Protein AF-A0A448MKA2-F1 (afdb_monomer)

Sequence (68 aa):
MVGIAASGRTPYVLSALNYAKQLGAITISIASNPHSAMAQIADIAIDTVVGAEILTGSSRLKSGTAQN

Foldseek 3Di:
DEQEDQQLEDPVSLVVLQVCVVVVHQYEYEYCDPPGPSCVSHPHYDHVVPPPPPDDDDDDDDPPPPPD

Structure (mmCIF, N/CA/C/O backbone):
data_AF-A0A448MKA2-F1
#
_entry.id   AF-A0A448MKA2-F1
#
loop_
_atom_site.group_PDB
_atom_site.id
_atom_site.type_symbol
_atom_site.label_atom_id
_atom_site.label_alt_id
_atom_site.label_comp_id
_atom_site.label_asym_id
_atom_site.label_entity_id
_atom_site.label_seq_id
_atom_site.pdbx_PDB_ins_code
_atom_site.Cartn_x
_atom_site.Cartn_y
_atom_site.Cartn_z
_atom_site.occupancy
_atom_site.B_iso_or_equiv
_atom_site.auth_seq_id
_atom_site.auth_comp_id
_atom_site.auth_asym_id
_atom_site.auth_atom_id
_atom_site.pdbx_PDB_model_num
ATOM 1 N N . MET A 1 1 ? -7.327 5.434 3.648 1.00 82.06 1 MET A N 1
ATOM 2 C CA . MET A 1 1 ? -5.919 5.841 3.868 1.00 82.06 1 MET A CA 1
ATOM 3 C C . MET A 1 1 ? -5.069 5.350 2.704 1.00 82.06 1 MET A C 1
ATOM 5 O O . MET A 1 1 ? -5.318 4.243 2.242 1.00 82.06 1 MET A O 1
ATOM 9 N N . VAL A 1 2 ? -4.088 6.132 2.242 1.00 85.75 2 VAL A N 1
ATOM 10 C CA . VAL A 1 2 ? -3.161 5.719 1.172 1.00 85.75 2 VAL A CA 1
ATOM 11 C C . VAL A 1 2 ? -1.746 5.608 1.740 1.00 85.75 2 VAL A C 1
ATOM 13 O O . VAL A 1 2 ? -1.188 6.601 2.201 1.00 85.75 2 VAL A O 1
ATOM 16 N N . GLY A 1 3 ? -1.183 4.401 1.746 1.00 83.38 3 GLY A N 1
ATOM 17 C CA . GLY A 1 3 ? 0.188 4.131 2.172 1.00 83.38 3 GLY A CA 1
ATOM 18 C C . GLY A 1 3 ? 1.131 4.102 0.975 1.00 83.38 3 GLY A C 1
ATOM 19 O O . GLY A 1 3 ? 0.958 3.275 0.084 1.00 83.38 3 GLY A O 1
ATOM 20 N N . ILE A 1 4 ? 2.137 4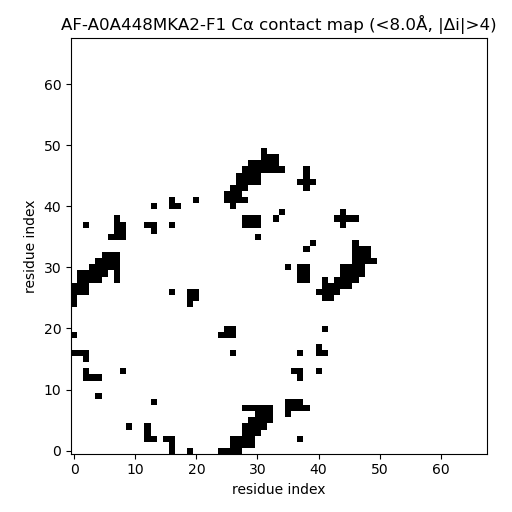.977 0.957 1.00 82.25 4 ILE A N 1
ATOM 21 C CA . ILE A 1 4 ? 3.111 5.066 -0.137 1.00 82.25 4 ILE A CA 1
ATOM 22 C C . ILE A 1 4 ? 4.468 4.602 0.379 1.00 82.25 4 ILE A C 1
ATOM 24 O O . ILE A 1 4 ? 5.033 5.207 1.290 1.00 82.25 4 ILE A O 1
ATOM 28 N N . ALA A 1 5 ? 5.003 3.535 -0.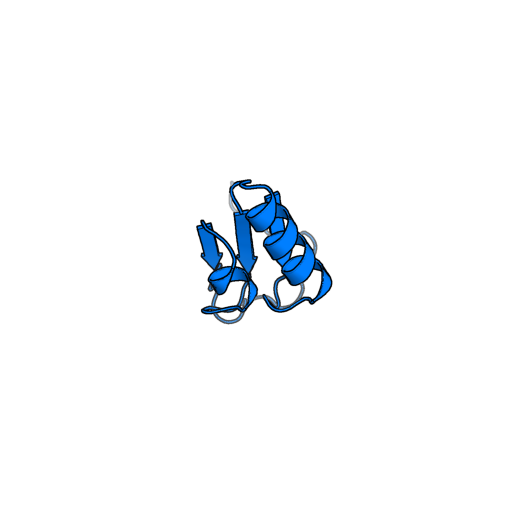207 1.00 83.00 5 ALA A N 1
ATOM 29 C C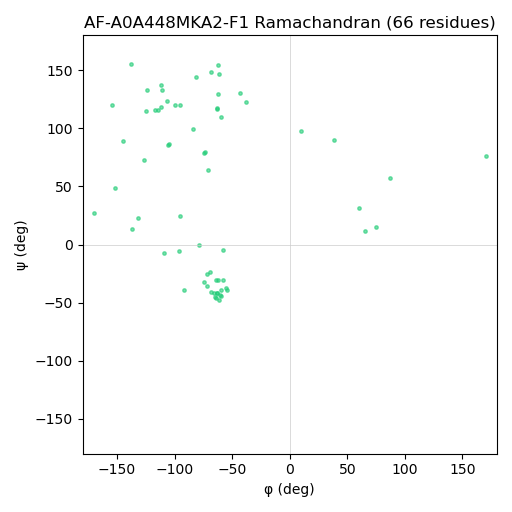A . ALA A 1 5 ? 6.392 3.157 -0.004 1.00 83.00 5 ALA A CA 1
ATOM 30 C C . ALA A 1 5 ? 6.897 2.351 -1.196 1.00 83.00 5 ALA A C 1
ATOM 32 O O . ALA A 1 5 ? 6.422 1.246 -1.442 1.00 83.00 5 ALA A O 1
ATOM 33 N N . ALA A 1 6 ? 7.940 2.846 -1.864 1.00 76.25 6 ALA A N 1
ATOM 34 C CA . ALA A 1 6 ? 8.562 2.146 -2.988 1.00 76.25 6 ALA A CA 1
ATOM 35 C C . ALA A 1 6 ? 8.996 0.713 -2.617 1.00 76.25 6 ALA A C 1
ATOM 37 O O . ALA A 1 6 ? 8.776 -0.223 -3.379 1.00 76.25 6 ALA A O 1
ATOM 38 N N . SER A 1 7 ? 9.529 0.521 -1.400 1.00 79.06 7 SER A N 1
ATOM 39 C CA . SER A 1 7 ? 9.946 -0.795 -0.895 1.00 79.06 7 SER A CA 1
ATOM 40 C C . SER A 1 7 ? 8.779 -1.747 -0.613 1.00 79.06 7 SER A C 1
ATOM 42 O O . SER A 1 7 ? 8.990 -2.960 -0.560 1.00 79.06 7 SER A O 1
ATOM 44 N N . GLY 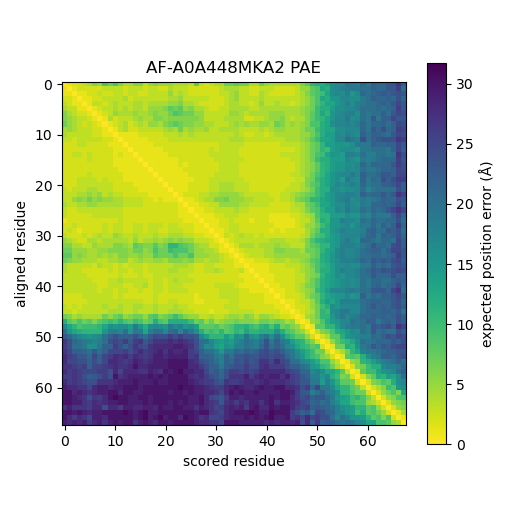A 1 8 ? 7.579 -1.206 -0.375 1.00 79.81 8 GLY A N 1
ATOM 45 C CA . GLY A 1 8 ? 6.382 -1.960 -0.019 1.00 79.81 8 GLY A CA 1
ATOM 46 C C . GLY A 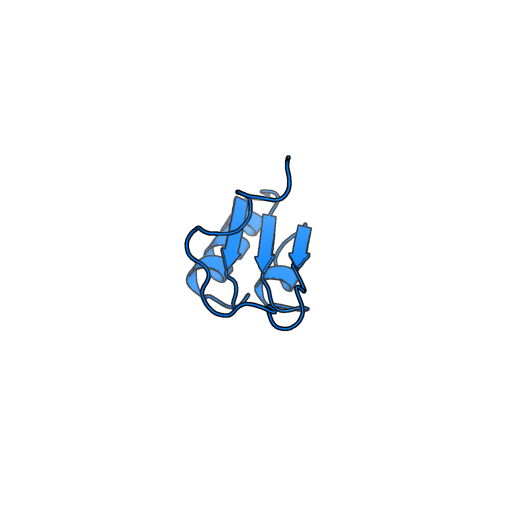1 8 ? 6.436 -2.678 1.343 1.00 79.81 8 GLY A C 1
ATOM 47 O O . GLY A 1 8 ? 5.591 -3.522 1.639 1.00 79.81 8 GLY A O 1
ATOM 48 N N . ARG A 1 9 ? 7.436 -2.372 2.183 1.00 85.00 9 ARG A N 1
ATOM 49 C CA . ARG A 1 9 ? 7.664 -3.037 3.484 1.00 85.00 9 ARG A CA 1
ATOM 50 C C . ARG A 1 9 ? 8.024 -2.091 4.627 1.00 85.00 9 ARG A C 1
ATOM 52 O O . ARG A 1 9 ? 8.514 -2.538 5.659 1.00 85.00 9 ARG A O 1
ATOM 59 N N . THR A 1 10 ? 7.844 -0.785 4.446 1.00 88.12 10 THR A N 1
ATOM 60 C CA . THR A 1 10 ? 8.195 0.206 5.471 1.00 88.12 10 THR A CA 1
ATOM 61 C C . THR A 1 10 ? 7.333 -0.019 6.722 1.00 88.12 10 THR A C 1
ATOM 63 O O . THR A 1 10 ? 6.115 0.154 6.628 1.00 88.12 10 THR A O 1
ATOM 66 N N . PRO A 1 11 ? 7.919 -0.359 7.892 1.00 86.38 11 PRO A N 1
ATOM 67 C CA . PRO A 1 11 ? 7.153 -0.747 9.082 1.00 86.38 11 PRO A CA 1
ATOM 68 C C . PRO A 1 11 ? 6.120 0.293 9.518 1.00 86.38 11 PRO A C 1
ATOM 70 O O . PRO A 1 11 ? 5.005 -0.057 9.883 1.00 86.38 11 PRO A O 1
ATOM 73 N N . TYR A 1 12 ? 6.455 1.580 9.397 1.00 86.31 12 TYR A N 1
ATOM 74 C CA . TYR A 1 12 ? 5.534 2.673 9.707 1.00 86.31 12 TYR A CA 1
ATOM 75 C C . TYR A 1 12 ? 4.263 2.642 8.842 1.00 86.31 12 TYR A C 1
ATOM 77 O O . TYR A 1 12 ? 3.153 2.771 9.353 1.00 86.31 12 TYR A O 1
ATOM 85 N N . VAL A 1 13 ? 4.418 2.415 7.534 1.00 88.38 13 VAL A N 1
ATOM 86 C CA . VAL A 1 13 ? 3.294 2.377 6.588 1.00 88.38 13 VAL A CA 1
ATOM 87 C C . VAL A 1 13 ? 2.462 1.110 6.782 1.00 88.38 13 VAL A C 1
ATOM 89 O O . VAL A 1 13 ? 1.239 1.172 6.711 1.00 88.38 13 VAL A O 1
ATOM 92 N N . LEU A 1 14 ? 3.102 -0.018 7.106 1.00 90.88 14 LEU A N 1
ATOM 93 C CA . LEU A 1 14 ? 2.410 -1.264 7.452 1.00 90.88 14 LEU A CA 1
ATOM 94 C C . LEU A 1 14 ? 1.533 -1.096 8.700 1.00 90.88 14 LEU A C 1
ATOM 96 O O . LEU A 1 14 ? 0.360 -1.465 8.681 1.00 90.88 14 LEU A O 1
ATOM 100 N N . SER A 1 15 ? 2.073 -0.497 9.766 1.00 91.00 15 SER A N 1
ATOM 101 C CA . SER A 1 15 ? 1.315 -0.230 10.994 1.00 91.00 15 SER A CA 1
ATOM 102 C C . SER A 1 15 ? 0.158 0.737 10.749 1.00 91.00 15 SER A C 1
ATOM 104 O O . SER A 1 15 ? -0.948 0.497 11.227 1.00 91.00 15 SER A O 1
ATOM 106 N N . ALA A 1 16 ? 0.376 1.789 9.956 1.00 90.88 16 ALA A N 1
ATOM 107 C CA . ALA A 1 16 ? -0.681 2.724 9.587 1.00 90.88 16 ALA A CA 1
ATOM 108 C C . ALA A 1 16 ? -1.793 2.044 8.766 1.00 90.88 16 ALA A C 1
ATOM 110 O O . ALA A 1 16 ? -2.973 2.295 9.008 1.00 90.88 16 ALA A O 1
ATOM 111 N N . LEU A 1 17 ? -1.439 1.166 7.816 1.00 91.25 17 LEU A N 1
ATOM 112 C CA . LEU A 1 17 ? -2.406 0.429 6.990 1.00 91.25 17 LEU A CA 1
ATOM 113 C C . LEU A 1 17 ? -3.236 -0.529 7.840 1.00 91.25 17 LEU A C 1
ATOM 115 O O . LEU A 1 17 ? -4.458 -0.523 7.732 1.00 91.25 17 LEU A O 1
ATOM 119 N N . ASN A 1 18 ? -2.597 -1.274 8.741 1.00 93.00 18 ASN A N 1
ATOM 120 C CA . ASN A 1 18 ? -3.308 -2.137 9.682 1.00 93.00 18 ASN A CA 1
ATOM 121 C C . ASN A 1 18 ? -4.252 -1.347 10.591 1.00 93.00 18 ASN A C 1
ATOM 123 O O . ASN A 1 18 ? -5.395 -1.754 10.780 1.00 93.00 18 ASN A O 1
ATOM 127 N N . TYR A 1 19 ? -3.807 -0.205 11.117 1.00 93.19 19 TYR A N 1
ATOM 128 C CA . TYR A 1 19 ? -4.645 0.634 11.968 1.00 93.19 19 TYR A CA 1
ATOM 129 C C . TYR A 1 19 ? -5.856 1.192 11.209 1.00 93.19 19 TYR A C 1
ATOM 131 O O . TYR A 1 19 ? -6.987 1.082 11.673 1.00 93.19 19 TYR A O 1
ATOM 139 N N . ALA A 1 20 ? -5.650 1.718 9.999 1.00 92.25 20 ALA A N 1
ATOM 140 C CA . ALA A 1 20 ? -6.742 2.191 9.152 1.00 92.25 20 ALA A CA 1
ATOM 141 C C . ALA A 1 20 ? -7.745 1.073 8.820 1.00 92.25 20 ALA A C 1
ATOM 143 O O . ALA A 1 20 ? -8.953 1.306 8.855 1.00 92.25 20 ALA A O 1
ATOM 144 N N . LYS A 1 21 ? -7.257 -0.147 8.570 1.00 91.62 21 LYS A N 1
ATOM 145 C CA . LYS A 1 21 ? -8.098 -1.321 8.315 1.00 91.62 21 LYS A CA 1
ATOM 146 C C . LYS A 1 21 ? -8.916 -1.728 9.542 1.00 91.62 21 LYS A C 1
ATOM 148 O O . LYS A 1 21 ? -10.101 -2.014 9.415 1.00 91.62 21 LYS A O 1
ATOM 153 N N . GLN A 1 22 ? -8.320 -1.693 10.736 1.00 93.88 22 GLN A N 1
ATOM 154 C CA . GLN A 1 22 ? -9.024 -1.950 12.001 1.00 93.88 22 GLN A CA 1
ATOM 155 C C . GLN A 1 22 ? -10.140 -0.936 12.274 1.00 93.88 22 GLN A C 1
ATOM 157 O O . GLN A 1 22 ? -11.153 -1.287 12.872 1.00 93.88 22 GLN A O 1
ATOM 162 N N . LEU A 1 23 ? -9.982 0.302 11.806 1.00 94.31 23 LEU A N 1
ATOM 163 C CA . LEU A 1 23 ? -11.016 1.335 11.881 1.00 94.31 23 LEU A CA 1
ATOM 164 C C . LEU A 1 23 ? -12.113 1.190 10.809 1.00 94.31 23 LEU A C 1
ATOM 166 O O . LEU A 1 23 ? -13.025 2.012 10.762 1.00 94.31 23 LEU A O 1
ATOM 170 N N . GLY A 1 24 ? -12.032 0.181 9.936 1.00 92.06 24 GLY A N 1
ATOM 171 C CA . GLY A 1 24 ? -12.978 -0.026 8.837 1.00 92.06 24 GLY A CA 1
ATOM 172 C C . GLY A 1 24 ? -12.801 0.948 7.670 1.00 92.06 24 GLY A C 1
ATOM 173 O O . GLY A 1 24 ? -13.694 1.077 6.834 1.00 92.06 24 GLY A O 1
ATOM 174 N N . ALA A 1 25 ? -11.670 1.657 7.596 1.00 92.25 25 ALA A N 1
ATOM 175 C CA . ALA A 1 25 ? -11.380 2.542 6.479 1.00 92.25 25 ALA A CA 1
ATOM 176 C C . ALA A 1 25 ? -10.832 1.751 5.286 1.00 92.25 25 ALA A C 1
ATOM 178 O O . ALA A 1 25 ? -10.012 0.852 5.452 1.00 92.25 25 ALA A O 1
ATOM 179 N N . ILE A 1 26 ? -11.201 2.173 4.073 1.00 92.00 26 ILE A N 1
ATOM 180 C CA . ILE A 1 26 ? -10.600 1.650 2.842 1.00 92.00 26 ILE A CA 1
ATOM 181 C C . ILE A 1 26 ? -9.106 1.988 2.832 1.00 92.00 26 ILE A C 1
ATOM 183 O O . ILE A 1 26 ? -8.699 3.146 3.024 1.00 92.00 26 ILE A O 1
ATOM 187 N N . THR A 1 27 ? -8.287 0.975 2.588 1.00 93.81 27 THR A N 1
ATOM 188 C CA . THR A 1 27 ? -6.830 1.066 2.537 1.00 93.81 27 THR A CA 1
ATOM 189 C C . THR A 1 27 ? -6.312 0.862 1.120 1.00 93.81 27 THR A C 1
ATOM 191 O O . THR A 1 27 ? -6.709 -0.063 0.419 1.00 93.81 27 THR A O 1
ATOM 194 N N . ILE A 1 28 ? -5.408 1.743 0.694 1.00 89.06 28 ILE A N 1
ATOM 195 C CA . ILE A 1 28 ? -4.753 1.672 -0.614 1.00 89.06 28 ILE A CA 1
ATOM 196 C C . ILE A 1 28 ? -3.244 1.658 -0.389 1.00 89.06 28 ILE A C 1
ATOM 198 O O . ILE A 1 28 ? -2.737 2.488 0.370 1.00 89.06 28 ILE A O 1
ATOM 202 N N . SER A 1 29 ? -2.515 0.756 -1.041 1.00 90.38 29 SER A N 1
ATOM 203 C CA . SER A 1 29 ? -1.049 0.749 -1.030 1.00 90.38 29 SER A CA 1
ATOM 204 C C . SER A 1 29 ? -0.484 1.099 -2.396 1.00 90.38 29 SER A C 1
ATOM 206 O O . SER A 1 29 ? -0.944 0.569 -3.402 1.00 90.38 29 SER A O 1
ATOM 208 N N . ILE A 1 30 ? 0.556 1.931 -2.416 1.00 86.62 30 ILE A N 1
ATOM 209 C CA . ILE A 1 30 ? 1.365 2.199 -3.605 1.00 86.62 30 ILE A CA 1
ATOM 210 C C . ILE A 1 30 ? 2.787 1.715 -3.326 1.00 86.62 30 ILE A C 1
ATOM 212 O O . ILE A 1 30 ? 3.458 2.241 -2.429 1.00 86.62 30 ILE A O 1
ATOM 216 N N . ALA A 1 31 ? 3.228 0.713 -4.083 1.00 86.12 31 ALA A N 1
ATOM 217 C CA . ALA A 1 31 ? 4.564 0.138 -3.987 1.00 86.12 31 ALA A CA 1
ATOM 218 C C . ALA A 1 31 ? 5.147 -0.138 -5.377 1.00 86.12 31 ALA A C 1
ATOM 220 O O . ALA A 1 31 ? 4.421 -0.321 -6.349 1.00 86.12 31 ALA A O 1
ATOM 221 N N . SER A 1 32 ? 6.475 -0.169 -5.471 1.00 79.00 32 SER A N 1
ATOM 222 C CA . SER A 1 32 ? 7.182 -0.474 -6.726 1.00 79.00 32 SER A CA 1
ATOM 223 C C . SER A 1 32 ? 7.586 -1.947 -6.824 1.00 79.00 32 SER A C 1
ATOM 225 O O . SER A 1 32 ? 8.085 -2.391 -7.854 1.00 79.00 32 SER A O 1
ATOM 227 N N . ASN A 1 33 ? 7.361 -2.708 -5.749 1.00 76.00 33 ASN A N 1
ATOM 228 C CA . ASN A 1 33 ? 7.649 -4.131 -5.673 1.00 76.00 33 ASN A CA 1
ATOM 229 C C . ASN A 1 33 ? 6.339 -4.925 -5.734 1.00 76.00 33 ASN A C 1
ATOM 231 O O . ASN A 1 33 ? 5.487 -4.713 -4.864 1.00 76.00 33 ASN A O 1
ATOM 235 N N . PRO A 1 34 ? 6.191 -5.859 -6.689 1.00 69.81 34 PRO A N 1
ATOM 236 C CA . PRO A 1 34 ? 5.035 -6.744 -6.718 1.00 69.81 34 PRO A CA 1
ATOM 237 C C . PRO A 1 34 ? 4.986 -7.607 -5.452 1.00 69.81 34 PRO A C 1
ATOM 239 O O . PRO A 1 34 ? 6.025 -7.988 -4.907 1.00 69.81 34 PRO A O 1
ATOM 242 N N . HIS A 1 35 ? 3.775 -7.930 -4.991 1.00 77.62 35 HIS A N 1
ATOM 243 C CA . HIS A 1 35 ? 3.531 -8.767 -3.802 1.00 77.62 35 HIS A CA 1
ATOM 244 C C . HIS A 1 35 ? 4.113 -8.200 -2.502 1.00 77.62 35 HIS A C 1
ATOM 246 O O . HIS A 1 35 ? 4.505 -8.939 -1.595 1.00 77.62 35 HIS A O 1
ATOM 252 N N . SER A 1 36 ? 4.171 -6.876 -2.397 1.00 82.50 36 SER A N 1
ATOM 253 C CA . SER A 1 36 ? 4.676 -6.229 -1.199 1.00 82.50 36 SER A CA 1
ATOM 254 C C . SER A 1 36 ? 3.837 -6.534 0.049 1.00 82.50 36 SER A C 1
ATOM 256 O O . SER A 1 36 ? 2.636 -6.792 -0.028 1.00 82.50 36 SER A O 1
ATOM 258 N N . ALA A 1 37 ? 4.453 -6.455 1.232 1.00 86.31 37 ALA A N 1
ATOM 259 C CA . ALA A 1 37 ? 3.733 -6.620 2.497 1.00 86.31 37 ALA A CA 1
ATOM 260 C C . ALA A 1 37 ? 2.591 -5.595 2.641 1.00 86.31 37 ALA A C 1
ATOM 262 O O . ALA A 1 37 ? 1.562 -5.889 3.240 1.00 86.31 37 ALA A O 1
ATOM 263 N N . MET A 1 38 ? 2.747 -4.407 2.050 1.00 87.25 38 MET A N 1
ATOM 264 C CA . MET A 1 38 ? 1.689 -3.401 1.983 1.00 87.25 38 MET A CA 1
ATOM 265 C C . MET A 1 38 ? 0.529 -3.820 1.073 1.00 87.25 38 MET A C 1
ATOM 267 O O . MET A 1 38 ? -0.619 -3.628 1.465 1.00 87.25 38 MET A O 1
ATOM 271 N N . ALA A 1 39 ? 0.814 -4.432 -0.079 1.00 86.44 39 ALA A N 1
ATOM 272 C CA . ALA A 1 39 ? -0.203 -4.940 -1.001 1.00 86.44 39 ALA A CA 1
ATOM 273 C C . ALA A 1 39 ? -1.051 -6.066 -0.390 1.00 86.44 39 ALA A C 1
ATOM 275 O O . ALA A 1 39 ? -2.230 -6.177 -0.699 1.00 86.44 39 ALA A O 1
ATOM 276 N N . GLN A 1 40 ? -0.478 -6.867 0.514 1.00 88.25 40 GLN A N 1
ATOM 277 C CA . GLN A 1 40 ? -1.218 -7.910 1.240 1.00 88.25 40 GLN A CA 1
ATOM 278 C C . GLN A 1 40 ? -2.184 -7.345 2.293 1.00 88.25 40 GLN A C 1
ATOM 280 O O . GLN A 1 40 ? -3.156 -7.999 2.668 1.00 88.25 40 GLN A O 1
ATOM 285 N N . ILE A 1 41 ? -1.907 -6.144 2.809 1.00 88.62 41 ILE A N 1
ATOM 286 C CA . ILE A 1 41 ? -2.728 -5.506 3.844 1.00 88.62 41 ILE A CA 1
ATOM 287 C C . ILE A 1 41 ? -3.800 -4.617 3.211 1.00 88.62 41 ILE A C 1
ATOM 289 O O . ILE A 1 41 ? -4.926 -4.586 3.713 1.00 88.62 41 ILE A O 1
ATOM 293 N N . ALA A 1 42 ? -3.462 -3.898 2.140 1.00 88.88 42 ALA A N 1
ATOM 294 C CA . ALA A 1 42 ? -4.358 -2.952 1.492 1.00 88.88 42 ALA A CA 1
ATOM 295 C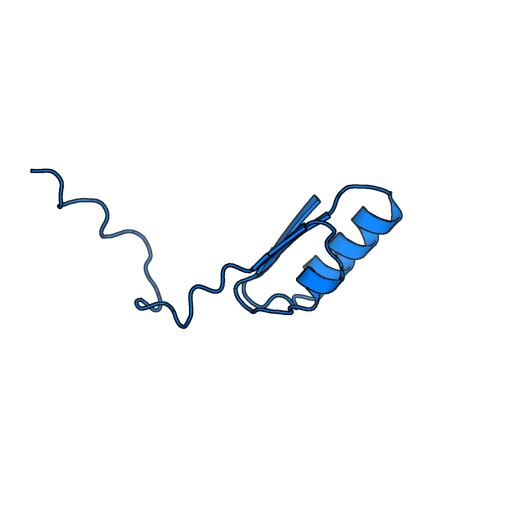 C . ALA A 1 42 ? -5.539 -3.636 0.787 1.00 88.88 42 ALA A C 1
ATOM 297 O O . ALA A 1 42 ? -5.414 -4.734 0.256 1.00 88.88 42 ALA A O 1
ATOM 298 N N . ASP A 1 43 ? -6.683 -2.955 0.749 1.00 88.75 43 ASP A N 1
ATOM 299 C CA . ASP A 1 43 ? -7.857 -3.394 -0.015 1.00 88.75 43 ASP A CA 1
ATOM 300 C C . ASP A 1 43 ? -7.658 -3.165 -1.519 1.00 88.75 43 ASP A C 1
ATOM 302 O O . ASP A 1 43 ? -8.148 -3.929 -2.348 1.00 88.75 43 ASP A O 1
ATOM 306 N N . ILE A 1 44 ? -6.913 -2.113 -1.872 1.00 85.38 44 ILE A N 1
ATOM 307 C CA . ILE A 1 44 ? -6.502 -1.814 -3.245 1.00 85.38 44 ILE A CA 1
ATOM 308 C C . ILE A 1 44 ? -4.980 -1.687 -3.278 1.00 85.38 44 ILE A C 1
ATOM 310 O O . ILE A 1 44 ? -4.405 -0.761 -2.703 1.00 85.38 44 ILE A O 1
ATOM 314 N N . ALA A 1 45 ? -4.320 -2.597 -3.986 1.00 87.00 45 ALA A N 1
ATOM 315 C CA . ALA A 1 45 ? -2.885 -2.533 -4.222 1.00 87.00 45 ALA A CA 1
ATOM 316 C C . ALA A 1 45 ? -2.598 -1.955 -5.612 1.00 87.00 45 ALA A C 1
ATOM 318 O O . ALA A 1 45 ? -3.008 -2.511 -6.629 1.00 87.00 45 ALA A O 1
ATOM 319 N N . ILE A 1 46 ? -1.880 -0.835 -5.649 1.00 82.44 46 ILE A N 1
ATOM 320 C CA . ILE A 1 46 ? -1.327 -0.242 -6.864 1.00 82.44 46 ILE A CA 1
ATOM 321 C C . ILE A 1 46 ? 0.168 -0.550 -6.854 1.00 82.44 46 ILE A C 1
ATOM 323 O O . ILE A 1 46 ? 0.988 0.233 -6.367 1.00 82.44 46 ILE A O 1
ATOM 327 N N . ASP A 1 47 ? 0.507 -1.723 -7.377 1.00 80.00 47 ASP A N 1
ATOM 328 C CA . ASP A 1 47 ? 1.894 -2.104 -7.595 1.00 80.00 47 ASP A CA 1
ATOM 329 C C . ASP A 1 47 ? 2.337 -1.506 -8.934 1.00 80.00 47 ASP A C 1
ATOM 331 O O . ASP A 1 47 ? 2.034 -2.024 -10.012 1.00 80.00 47 ASP A O 1
ATOM 335 N N . THR A 1 48 ? 3.044 -0.377 -8.883 1.00 67.56 48 THR A N 1
ATOM 336 C CA . THR A 1 48 ? 3.700 0.183 -10.064 1.00 67.56 48 THR A CA 1
ATOM 337 C C . THR A 1 48 ? 4.928 -0.671 -10.349 1.00 67.56 48 THR A C 1
ATOM 339 O O . THR A 1 48 ? 6.047 -0.295 -9.997 1.00 67.56 48 THR A O 1
ATOM 342 N N . VAL A 1 49 ? 4.721 -1.841 -10.962 1.00 60.12 49 VAL A N 1
ATOM 343 C CA . VAL A 1 49 ? 5.785 -2.689 -11.516 1.00 60.12 49 VAL A CA 1
ATOM 344 C C . VAL A 1 49 ? 6.339 -1.992 -12.761 1.00 60.12 49 VAL A C 1
ATOM 346 O O . VAL A 1 49 ? 6.211 -2.452 -13.892 1.00 60.12 49 VAL A O 1
ATOM 349 N N . VAL A 1 50 ? 6.935 -0.822 -12.556 1.00 52.78 50 VAL A N 1
ATOM 350 C CA . VAL A 1 50 ? 7.851 -0.210 -13.506 1.00 52.78 50 VAL A CA 1
ATOM 351 C C . VAL A 1 50 ? 9.130 -1.030 -13.383 1.00 52.78 50 VAL A C 1
ATOM 353 O O . VAL A 1 50 ? 10.013 -0.700 -12.600 1.00 52.78 50 VAL A O 1
ATOM 356 N N . GLY A 1 51 ? 9.174 -2.208 -14.022 1.00 45.75 51 GLY A N 1
ATOM 357 C CA . GLY A 1 51 ? 10.366 -3.063 -14.015 1.00 45.75 51 GLY A CA 1
ATOM 358 C C . GLY A 1 51 ? 11.611 -2.200 -14.223 1.00 45.75 51 GLY A C 1
ATOM 359 O O . GLY A 1 51 ? 11.555 -1.337 -15.091 1.00 45.75 51 GLY A O 1
ATOM 360 N N . ALA A 1 52 ? 12.623 -2.378 -13.355 1.00 41.06 52 ALA A N 1
ATOM 361 C CA . ALA A 1 52 ? 13.840 -1.565 -13.215 1.00 41.06 52 ALA A CA 1
ATOM 362 C C . ALA A 1 52 ? 13.801 -0.259 -14.022 1.00 41.06 52 ALA A C 1
ATOM 364 O O . ALA A 1 52 ? 14.067 -0.283 -15.223 1.00 41.06 52 ALA A O 1
ATOM 365 N N . GLU A 1 53 ? 13.450 0.855 -13.367 1.00 37.19 53 GLU A N 1
ATOM 366 C CA . GLU A 1 53 ? 13.431 2.176 -13.996 1.00 37.19 53 GLU A CA 1
ATOM 367 C C . GLU A 1 53 ? 14.608 2.324 -14.975 1.00 37.19 53 GLU A C 1
ATOM 369 O O . GLU A 1 53 ? 15.771 2.232 -14.587 1.00 37.19 53 GLU A O 1
ATOM 374 N N . ILE A 1 54 ? 14.305 2.611 -16.245 1.00 44.53 54 ILE A N 1
ATOM 375 C CA . ILE A 1 54 ? 15.291 2.993 -17.274 1.00 44.53 54 ILE A CA 1
ATOM 376 C C . ILE A 1 54 ? 16.084 4.254 -16.852 1.00 44.53 54 ILE A C 1
ATOM 378 O O . ILE A 1 54 ? 17.030 4.665 -17.522 1.00 44.53 54 ILE A O 1
ATOM 382 N N . LEU A 1 55 ? 15.740 4.874 -15.718 1.00 38.84 55 LEU A N 1
ATOM 383 C CA . LEU A 1 55 ? 16.401 6.059 -15.212 1.00 38.84 55 LEU A CA 1
ATOM 384 C C . LEU A 1 55 ? 16.471 6.073 -13.677 1.00 38.84 55 LEU A C 1
ATOM 386 O O . LEU A 1 55 ? 15.622 6.653 -13.005 1.00 38.84 55 LEU A O 1
ATOM 390 N N . THR A 1 56 ? 17.535 5.495 -13.121 1.00 42.16 56 THR A N 1
ATOM 391 C CA . THR A 1 56 ? 17.916 5.700 -11.719 1.00 42.16 56 THR A CA 1
ATOM 392 C C . THR A 1 56 ? 18.179 7.194 -11.474 1.00 42.16 56 THR A C 1
ATOM 394 O O . THR A 1 56 ? 19.171 7.738 -11.955 1.00 42.16 56 THR A O 1
ATOM 397 N N . GLY A 1 57 ? 17.302 7.869 -10.719 1.00 49.75 57 GLY A N 1
ATOM 398 C CA . GLY A 1 57 ? 17.559 9.209 -10.168 1.00 49.75 57 GLY A CA 1
ATOM 399 C C . GLY A 1 57 ? 17.206 10.411 -11.056 1.00 49.75 57 GLY A C 1
ATOM 400 O O . GLY A 1 57 ? 18.057 11.265 -11.294 1.00 49.75 57 GLY A O 1
ATOM 401 N N . SER A 1 58 ? 15.951 10.551 -11.500 1.00 38.22 58 SER A N 1
ATOM 402 C CA . SER A 1 58 ? 15.518 11.738 -12.258 1.00 38.22 58 SER A CA 1
ATOM 403 C C . SER A 1 58 ? 14.651 12.701 -11.444 1.00 38.22 58 SER A C 1
ATOM 405 O O . SER A 1 58 ? 13.424 12.710 -11.501 1.00 38.22 58 SER A O 1
ATOM 407 N N . SER A 1 59 ? 15.314 13.590 -10.712 1.00 44.69 59 SER A N 1
ATOM 408 C CA . SER A 1 59 ? 14.778 14.918 -10.429 1.00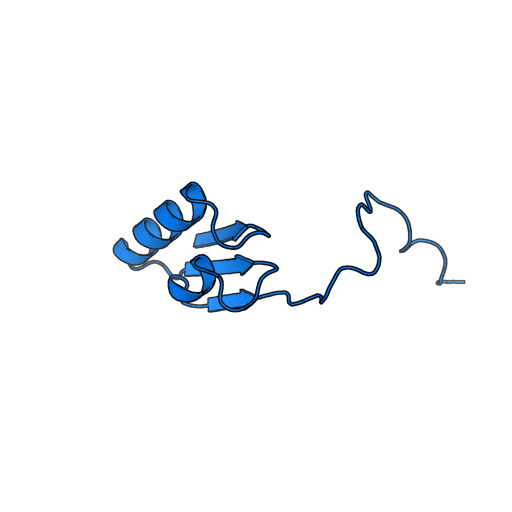 44.69 59 SER A CA 1
ATOM 409 C C . SER A 1 59 ? 14.627 15.689 -11.749 1.00 44.69 59 SER A C 1
ATOM 411 O O . SER A 1 59 ? 15.631 15.952 -12.398 1.00 44.69 59 SER A O 1
ATOM 413 N N . ARG A 1 60 ? 13.390 16.058 -12.124 1.00 49.97 60 ARG A N 1
ATOM 414 C CA . ARG A 1 60 ? 13.032 17.123 -13.092 1.00 49.97 60 ARG A CA 1
ATOM 415 C C . ARG A 1 60 ? 13.951 17.239 -14.330 1.00 49.97 60 ARG A C 1
ATOM 417 O O . ARG A 1 60 ? 14.851 18.053 -14.238 1.00 49.97 60 ARG A O 1
ATOM 424 N N . LEU A 1 61 ? 13.731 16.561 -15.473 1.00 50.84 61 LEU A N 1
ATOM 425 C CA . LEU A 1 61 ? 14.179 17.041 -16.821 1.00 50.84 61 LEU A CA 1
ATOM 426 C C . LEU A 1 61 ? 14.015 15.996 -17.952 1.00 50.84 61 LEU A C 1
ATOM 428 O O . LEU A 1 61 ? 15.013 15.454 -18.415 1.00 50.84 61 LEU A O 1
ATOM 432 N N . LYS A 1 62 ? 12.796 15.746 -18.470 1.00 45.59 62 LYS A N 1
ATOM 433 C CA . LYS A 1 62 ? 12.612 15.444 -19.921 1.00 45.59 62 LYS A CA 1
ATOM 434 C C . LYS A 1 62 ? 11.165 15.413 -20.461 1.00 45.59 62 LYS A C 1
ATOM 436 O O . LYS A 1 62 ? 10.923 14.807 -21.493 1.00 45.59 62 LYS A O 1
ATOM 441 N N . SER A 1 63 ? 10.214 16.135 -19.858 1.00 50.53 63 SER A N 1
ATOM 442 C CA . SER A 1 63 ? 8.915 16.433 -20.515 1.00 50.53 63 SER A CA 1
ATOM 443 C C . SER A 1 63 ? 8.894 17.799 -21.219 1.00 50.53 63 SER A C 1
ATOM 445 O O . SER A 1 63 ? 7.837 18.394 -21.364 1.00 50.53 63 SER A O 1
ATOM 447 N N . GLY A 1 64 ? 10.051 18.335 -21.625 1.00 56.34 64 GLY A N 1
ATOM 448 C CA . GLY A 1 64 ? 10.155 19.720 -22.102 1.00 56.34 64 GLY A CA 1
ATOM 449 C C . GLY A 1 64 ? 10.408 19.935 -23.597 1.00 56.34 64 GLY A C 1
ATOM 450 O O . GLY A 1 64 ? 10.422 21.085 -24.014 1.00 56.34 64 GLY A O 1
ATOM 451 N N . THR A 1 65 ? 10.673 18.913 -24.422 1.00 51.84 65 THR A N 1
ATOM 452 C CA . THR A 1 65 ? 11.124 19.176 -25.812 1.00 51.84 65 THR A CA 1
ATOM 453 C C . THR A 1 65 ? 10.740 18.078 -26.806 1.00 51.84 65 THR A C 1
ATOM 455 O O . THR A 1 65 ? 11.569 17.589 -27.563 1.00 51.84 65 THR A O 1
ATOM 458 N N . ALA A 1 66 ? 9.472 17.668 -26.793 1.00 49.12 66 ALA A N 1
ATOM 459 C CA . ALA A 1 66 ? 8.882 16.855 -27.866 1.00 49.12 66 ALA A CA 1
ATOM 460 C C . ALA A 1 66 ? 7.525 17.418 -28.335 1.00 49.12 66 ALA A C 1
ATOM 462 O O . ALA A 1 66 ? 6.689 16.699 -28.872 1.00 49.12 66 ALA A O 1
ATOM 463 N N . GLN A 1 67 ? 7.309 18.714 -28.100 1.00 44.34 67 GLN A N 1
ATOM 464 C CA . GLN A 1 67 ? 6.227 19.495 -28.692 1.00 44.34 67 GLN A CA 1
ATOM 465 C C . GLN A 1 67 ? 6.834 20.734 -29.349 1.00 44.34 67 GLN A C 1
ATOM 467 O O . GLN A 1 67 ? 6.760 21.836 -28.810 1.00 44.34 67 GLN A O 1
ATOM 472 N N . ASN A 1 68 ? 7.508 20.517 -30.475 1.00 38.12 68 ASN 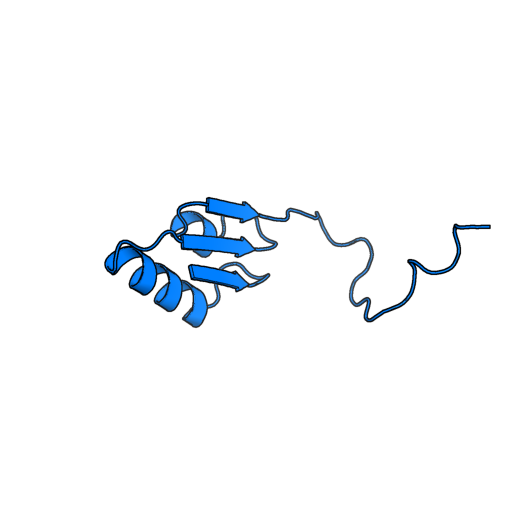A N 1
ATOM 473 C CA . ASN A 1 68 ? 7.456 21.413 -31.627 1.00 38.12 68 ASN A CA 1
ATOM 474 C C . ASN A 1 68 ? 7.888 20.652 -32.878 1.00 38.12 68 ASN A C 1
ATOM 476 O O . ASN A 1 68 ? 8.894 19.912 -32.771 1.00 38.12 68 ASN A O 1
#

Radius of gyration: 15.19 Å; Cα contacts (8 Å, |Δi|>4): 116; chains: 1; bounding box: 31×30×44 Å

pLDDT: mean 74.47, std 19.0, range [37.19, 94.31]

Mean predicted aligned error: 11.25 Å

Organism: NCBI:txid758

Secondary structure (DSSP, 8-state):
-EEE-TTS--HHHHHHHHHHHHTT---EEEESSTT-HHHHH-SEEEE----S-SSTT--S-SSSSS--

InterPro domains:
  IPR001347 SIS domain [PF01380] (1-67)
  IPR001347 SIS domain [PS51464] (1-68)
  IPR040190 N-acetylmuramic acid 6-phosphate etherase/glucoki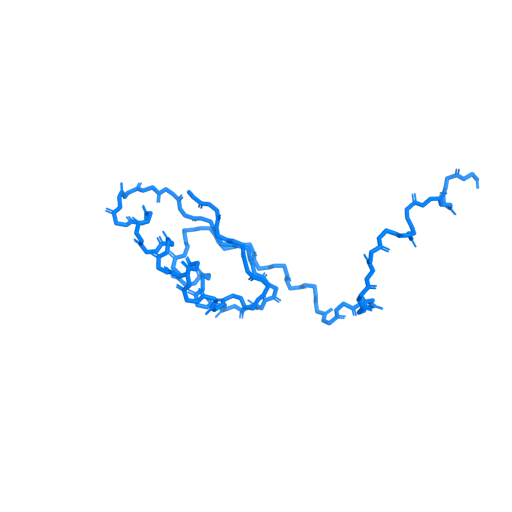nase regulatory protein [PTHR10088] (1-67)
  IPR046348 SIS domain superfamily [SSF53697] (2-67)

Solvent-accessible surface area (backbone atoms only — not comparable to full-atom values): 4162 Å² total; per-residue (Å²): 87,79,37,79,33,62,78,14,64,54,64,70,48,46,52,50,47,53,53,40,44,75,72,71,41,68,28,32,18,38,17,45,36,75,90,19,66,33,42,75,70,24,80,42,57,48,56,52,68,60,71,77,63,98,59,86,82,76,80,87,90,82,94,80,82,89,85,128

Nearest PDB structures (foldseek):
  3hba-assembly1_A  TM=8.908E-01  e=1.070E-03  Shewanella denitrificans OS217
  8eol-assembly1_A  TM=8.482E-01  e=1.408E-03  Shewanella denitrificans OS217
  8eol-assembly1_B  TM=8.609E-01  e=3.207E-03  Shewanella denitrificans OS217
  1viv-assembly1_A  TM=9.213E-01  e=6.823E-03  Bacillus subtilis
  4ivn-assembly1_A  TM=8.931E-01  e=2.045E-02  Vibrio vulnificus YJ016